Protein AF-A0AAP0FZ76-F1 (afdb_monomer)

Radius of gyration: 21.42 Å; Cα contacts (8 Å, |Δi|>4): 105; chains: 1; bounding box: 55×33×67 Å

Nearest PDB structures (foldseek):
  8at4-assembly1_G  TM=6.343E-01  e=1.074E-03  Xenopus laevis
  8fck-assembly1_G  TM=5.591E-01  e=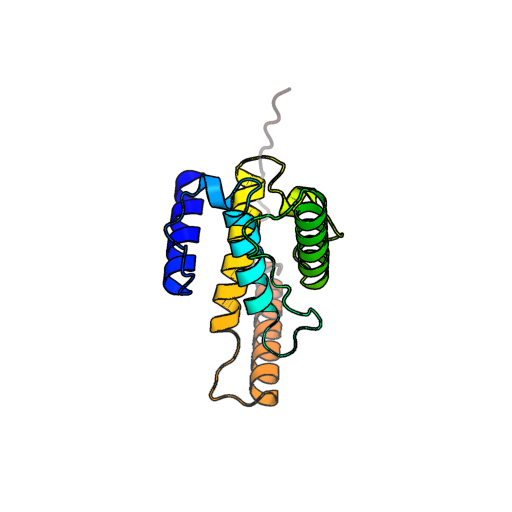8.830E-04  Xenopus laevis
  2l3g-assembly1_A  TM=5.228E-01  e=8.412E+00  Homo sapiens
  3gi8-assembly1_C  TM=2.212E-01  e=6.915E+00  Methanocaldococcus jannaschii

pLDDT: mean 87.11, std 13.07, range [47.62, 98.38]

Secondary structure (DSSP, 8-state):
-HHHHHHHHHHHHHHTT-TTTTS-HHHHHSSSHHHHHHHHHHHHHHHGGG-SSPPP----TT--HHHHHHHHHHHHHHHHHTTSSSS--HHHHHT-S-HHHHHHHHHHHHHHHHHHTTSS-TTS-HHHHHHHHHHHHHHHHHHHHHHTSGGG-SS-TT---------

Solvent-accessible surface area (backbone atoms only — not comparable to full-atom values): 9972 Å² total; per-residue (Å²): 112,74,69,60,57,53,54,50,45,33,52,49,32,48,75,71,62,43,95,64,33,84,57,58,69,66,47,55,40,32,67,49,71,56,21,53,53,48,52,51,55,49,51,51,63,66,48,45,98,78,41,95,67,79,90,72,87,79,83,57,100,72,69,48,72,64,55,51,51,52,52,39,49,53,52,12,48,50,35,28,74,73,63,77,31,99,51,74,41,50,52,66,67,38,30,52,80,56,73,63,62,30,49,48,53,53,42,53,54,52,49,53,45,56,47,62,76,63,66,66,58,91,86,51,51,73,69,53,48,52,53,49,52,52,52,50,52,52,51,50,52,51,49,50,51,50,58,73,30,86,90,44,56,93,60,63,96,80,67,76,79,78,79,81,74,84,130

Mean predicted aligned error: 9.71 Å

Sequence (167 aa):
MASRQMEEIQKKLSILSYHRANAPSQSLLYAGVERYALLEWLFFRLLGDRSPFTQQNWQGDNMDRDDETARIQYLAEIANFLGITPMIDTDVIQGRGSYEERAELLHLVVDLVEASCYADNPEWSVDEQLSKDVQLLDSIAEKQAQIFSEEFKLFPADVQIQ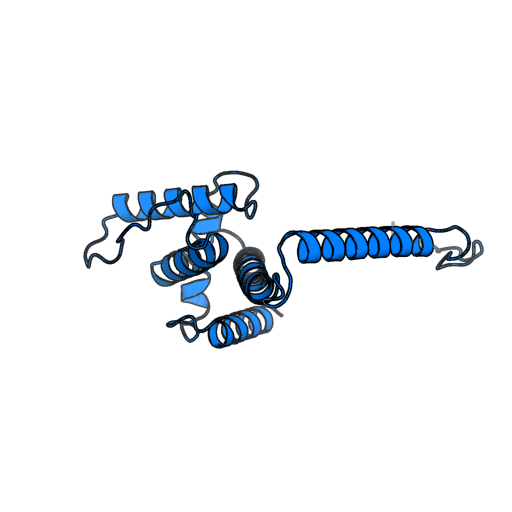SVYPL

Organism: NCBI:txid2320716

Structure (mmCIF, N/CA/C/O backbone):
data_AF-A0AAP0FZ76-F1
#
_entry.id   AF-A0AAP0FZ76-F1
#
loop_
_atom_site.group_PDB
_atom_site.id
_atom_site.type_symbol
_atom_site.label_atom_id
_atom_site.label_alt_id
_atom_site.label_comp_id
_atom_site.label_asym_id
_atom_site.label_entity_id
_atom_site.label_seq_id
_atom_site.pdbx_PDB_ins_code
_atom_site.Cartn_x
_atom_site.Cartn_y
_atom_site.Cartn_z
_atom_site.occupancy
_atom_site.B_iso_or_equiv
_atom_site.auth_seq_id
_atom_site.auth_comp_id
_atom_site.auth_asym_id
_atom_site.auth_atom_id
_atom_site.pdbx_PDB_model_num
ATOM 1 N N . MET A 1 1 ? 13.691 -10.652 14.257 1.00 57.16 1 MET A N 1
ATOM 2 C CA . MET A 1 1 ? 12.525 -9.743 14.206 1.00 57.16 1 MET A CA 1
ATOM 3 C C . MET A 1 1 ? 12.106 -9.529 12.756 1.00 57.16 1 MET A C 1
ATOM 5 O O . MET A 1 1 ? 11.007 -9.944 12.435 1.00 57.16 1 MET A O 1
ATOM 9 N N . ALA A 1 2 ? 13.023 -9.106 11.878 1.00 60.00 2 ALA A N 1
ATOM 10 C CA . ALA A 1 2 ? 12.886 -9.060 10.411 1.00 60.00 2 ALA A CA 1
ATOM 11 C C . ALA A 1 2 ? 12.115 -10.231 9.742 1.00 60.00 2 ALA A C 1
ATOM 13 O O . ALA A 1 2 ? 11.127 -10.000 9.056 1.00 60.00 2 ALA A O 1
ATOM 14 N N . SER A 1 3 ? 12.500 -11.495 9.994 1.00 70.56 3 SER A N 1
ATOM 15 C CA . SER A 1 3 ? 11.825 -12.674 9.395 1.00 70.56 3 SER A CA 1
ATOM 16 C C . SER A 1 3 ? 10.330 -12.764 9.723 1.00 70.56 3 SER A C 1
ATOM 18 O O . SER A 1 3 ? 9.533 -13.101 8.855 1.00 70.56 3 SER A O 1
ATOM 20 N N . ARG A 1 4 ? 9.931 -12.409 10.955 1.00 84.50 4 ARG A N 1
ATOM 21 C CA . ARG A 1 4 ? 8.527 -12.509 11.390 1.00 84.50 4 ARG A CA 1
ATOM 22 C C . ARG A 1 4 ? 7.628 -11.508 10.667 1.00 84.50 4 ARG A C 1
ATOM 24 O O . ARG A 1 4 ? 6.494 -11.841 10.353 1.00 84.50 4 ARG A O 1
ATOM 31 N N . GLN A 1 5 ? 8.139 -10.310 10.387 1.00 88.81 5 GLN A N 1
ATOM 32 C CA . GLN A 1 5 ? 7.383 -9.272 9.684 1.00 88.81 5 GLN A CA 1
ATOM 33 C C . GLN A 1 5 ? 7.037 -9.716 8.258 1.00 88.81 5 GLN A C 1
ATOM 35 O O . GLN A 1 5 ? 5.903 -9.564 7.817 1.00 88.81 5 GLN A O 1
ATOM 40 N N . MET A 1 6 ? 7.983 -10.342 7.551 1.00 94.00 6 MET A N 1
ATOM 41 C CA . MET A 1 6 ? 7.701 -10.879 6.218 1.00 94.00 6 MET A CA 1
ATOM 42 C C . MET A 1 6 ? 6.777 -12.097 6.238 1.00 94.00 6 MET A C 1
ATOM 44 O O . MET A 1 6 ? 5.955 -12.229 5.333 1.00 94.00 6 MET A O 1
ATOM 48 N N . GLU A 1 7 ? 6.874 -12.961 7.252 1.00 93.12 7 GLU A N 1
ATOM 49 C CA . GLU A 1 7 ? 5.926 -14.069 7.445 1.00 93.12 7 GLU A CA 1
ATOM 50 C C . GLU A 1 7 ? 4.489 -13.547 7.617 1.00 93.12 7 GLU A C 1
ATOM 52 O O . GLU A 1 7 ? 3.552 -14.087 7.024 1.00 93.12 7 GLU A O 1
ATOM 57 N N . GLU A 1 8 ? 4.310 -12.466 8.379 1.00 94.88 8 GLU A N 1
ATOM 58 C CA . GLU A 1 8 ? 3.017 -11.802 8.549 1.00 94.88 8 GLU A CA 1
ATOM 59 C C . GLU A 1 8 ? 2.510 -11.183 7.242 1.00 94.88 8 GLU A C 1
ATOM 61 O O . GLU A 1 8 ? 1.378 -11.462 6.840 1.00 94.88 8 GLU A O 1
ATOM 66 N N . ILE A 1 9 ? 3.359 -10.435 6.530 1.00 96.06 9 ILE A N 1
ATOM 67 C CA . ILE A 1 9 ? 3.030 -9.866 5.214 1.00 96.06 9 ILE A CA 1
ATOM 68 C C . ILE A 1 9 ? 2.570 -10.969 4.254 1.00 96.06 9 ILE A C 1
ATOM 70 O O . ILE A 1 9 ? 1.512 -10.855 3.642 1.00 96.06 9 ILE A O 1
ATOM 74 N N . GLN A 1 10 ? 3.312 -12.073 4.137 1.00 95.62 10 GLN A N 1
ATOM 75 C CA . GLN A 1 10 ? 2.953 -13.176 3.238 1.00 95.62 10 GLN A CA 1
ATOM 76 C C . GLN A 1 10 ? 1.646 -13.867 3.643 1.00 95.62 10 GLN A C 1
ATOM 78 O O . GLN A 1 10 ? 0.836 -14.232 2.781 1.00 95.62 10 GLN A O 1
ATOM 83 N N . LYS A 1 11 ? 1.398 -14.017 4.949 1.00 95.94 11 LYS A N 1
ATOM 84 C CA . LYS A 1 11 ? 0.123 -14.529 5.458 1.00 95.94 11 LYS A CA 1
ATOM 85 C C . LYS A 1 11 ? -1.034 -13.608 5.061 1.00 95.94 11 LYS A C 1
ATOM 87 O O . LYS A 1 11 ? -2.035 -14.102 4.544 1.00 95.94 11 LYS A O 1
ATOM 92 N N . LYS A 1 12 ? -0.889 -12.292 5.242 1.00 96.56 12 LYS A N 1
ATOM 93 C CA . LYS A 1 12 ? -1.902 -11.302 4.842 1.00 96.56 12 LYS A CA 1
ATOM 94 C C . LYS A 1 12 ? -2.126 -11.302 3.334 1.00 96.56 12 LYS A C 1
ATOM 96 O O . LYS A 1 12 ? -3.265 -11.409 2.897 1.00 96.56 12 LYS A O 1
ATOM 101 N N . LEU A 1 13 ? -1.062 -11.314 2.531 1.00 97.31 13 LEU A N 1
ATOM 102 C CA . LEU A 1 13 ? -1.155 -11.437 1.071 1.00 97.31 13 LEU A CA 1
ATOM 103 C C . LEU A 1 13 ? -1.925 -12.693 0.638 1.00 97.31 13 LEU A C 1
ATOM 105 O O . LEU A 1 13 ? -2.692 -12.639 -0.322 1.00 97.31 13 LEU A O 1
ATOM 109 N N . SER A 1 14 ? -1.763 -13.804 1.362 1.00 96.12 14 SER A N 1
ATOM 110 C CA . SER A 1 14 ? -2.505 -15.044 1.101 1.00 96.12 14 SER A CA 1
ATOM 111 C C . SER A 1 14 ? -4.000 -14.894 1.400 1.00 96.12 14 SER A C 1
ATOM 113 O O . SER A 1 14 ? -4.824 -15.286 0.579 1.00 96.12 14 SER A O 1
ATOM 115 N N . ILE A 1 15 ? -4.361 -14.284 2.535 1.00 95.38 15 ILE A N 1
ATOM 116 C CA . ILE A 1 15 ? -5.761 -13.987 2.905 1.00 95.38 15 ILE A CA 1
ATOM 117 C C . ILE A 1 15 ? -6.399 -13.056 1.869 1.00 95.38 15 ILE A C 1
ATOM 119 O O . ILE A 1 15 ? -7.502 -13.295 1.382 1.00 95.38 15 ILE A O 1
ATOM 123 N N . LEU A 1 16 ? -5.648 -12.038 1.463 1.00 95.62 16 LEU A N 1
ATOM 124 C CA . LEU A 1 16 ? -6.018 -11.073 0.441 1.00 95.62 16 LEU A CA 1
ATOM 125 C C . LEU A 1 16 ? -6.079 -11.678 -0.973 1.00 95.62 16 LEU A C 1
ATOM 127 O O . LEU A 1 16 ? -6.467 -10.977 -1.909 1.00 95.62 16 LEU A O 1
ATOM 131 N N . SER A 1 17 ? -5.754 -12.963 -1.144 1.00 96.00 17 SER A N 1
ATOM 132 C CA . SER A 1 17 ? -5.783 -13.678 -2.424 1.00 96.00 17 SER A CA 1
ATOM 133 C C . SER A 1 17 ? -4.838 -13.094 -3.483 1.00 96.00 17 SER A C 1
ATOM 135 O O . SER A 1 17 ? -5.134 -13.126 -4.678 1.00 96.00 17 SER A O 1
ATOM 137 N N . TYR A 1 18 ? -3.679 -12.571 -3.067 1.00 96.50 18 TYR A N 1
ATOM 138 C CA . TYR A 1 18 ? -2.615 -12.220 -4.006 1.00 96.50 18 TYR A CA 1
ATOM 139 C C . TYR A 1 18 ? -2.034 -13.496 -4.630 1.00 96.50 18 TYR A C 1
ATOM 141 O O . TYR A 1 18 ? -1.513 -14.368 -3.932 1.00 96.50 18 TYR A O 1
ATOM 149 N N . HIS A 1 19 ? -2.077 -13.609 -5.958 1.00 92.56 19 HIS A N 1
ATOM 150 C CA . HIS A 1 19 ? -1.729 -14.844 -6.677 1.00 92.56 19 HIS A CA 1
ATOM 151 C C . HIS A 1 19 ? -0.270 -15.306 -6.490 1.00 92.56 19 HIS A C 1
ATOM 153 O O . HIS A 1 19 ? 0.051 -16.461 -6.754 1.00 92.56 19 HIS A O 1
ATOM 159 N N . ARG A 1 20 ? 0.629 -14.406 -6.069 1.00 92.50 20 ARG A N 1
ATOM 160 C CA . ARG A 1 20 ? 2.063 -14.658 -5.836 1.00 92.50 20 ARG A CA 1
ATOM 161 C C . ARG A 1 20 ? 2.438 -14.450 -4.363 1.00 92.50 20 ARG A C 1
ATOM 163 O O . ARG A 1 20 ? 3.573 -14.114 -4.046 1.00 92.50 20 ARG A O 1
ATOM 170 N N . ALA A 1 21 ? 1.497 -14.661 -3.438 1.00 92.44 21 ALA A N 1
ATOM 171 C CA . ALA A 1 21 ? 1.741 -14.517 -1.997 1.00 92.44 21 ALA A CA 1
ATOM 172 C C . ALA A 1 21 ? 2.862 -15.431 -1.457 1.00 92.44 21 ALA A C 1
ATOM 174 O O . ALA A 1 21 ? 3.484 -15.115 -0.446 1.00 92.44 21 ALA A O 1
ATOM 175 N N . ASN A 1 22 ? 3.151 -16.539 -2.145 1.00 90.94 22 ASN A N 1
ATOM 176 C CA . ASN A 1 22 ? 4.227 -17.477 -1.820 1.00 90.94 22 ASN A CA 1
ATOM 177 C C . ASN A 1 22 ? 5.578 -17.142 -2.484 1.00 90.94 22 ASN A C 1
ATOM 179 O O . ASN A 1 22 ? 6.516 -17.935 -2.367 1.00 90.94 22 ASN A O 1
ATOM 183 N N . ALA A 1 23 ? 5.696 -16.011 -3.190 1.00 93.25 23 ALA A N 1
ATOM 184 C CA . ALA A 1 23 ? 6.962 -15.576 -3.767 1.00 93.25 23 ALA A CA 1
ATOM 185 C C . ALA A 1 23 ? 8.029 -15.382 -2.669 1.00 93.25 23 ALA A C 1
ATOM 187 O O . ALA A 1 23 ? 7.689 -14.987 -1.548 1.00 93.25 23 ALA A O 1
ATOM 188 N N . PRO A 1 24 ? 9.322 -15.629 -2.957 1.00 94.88 24 PRO A N 1
ATOM 189 C CA . PRO A 1 24 ? 10.389 -15.434 -1.980 1.00 94.88 24 PRO A CA 1
ATOM 190 C C . PRO A 1 24 ? 10.402 -13.999 -1.444 1.00 94.88 24 PRO A C 1
ATOM 192 O O . PRO A 1 24 ? 10.324 -13.047 -2.219 1.00 94.88 24 PRO A O 1
ATOM 195 N N . SER A 1 25 ? 10.581 -13.817 -0.131 1.00 93.94 25 SER A N 1
ATOM 196 C CA . SER A 1 25 ? 10.554 -12.484 0.495 1.00 93.94 25 SER A CA 1
ATOM 197 C C . SER A 1 25 ? 11.562 -11.516 -0.134 1.00 93.94 25 SER A C 1
ATOM 199 O O . SER A 1 25 ? 11.275 -10.332 -0.276 1.00 93.94 25 SER A O 1
ATOM 201 N N . GLN A 1 26 ? 12.725 -12.014 -0.571 1.00 94.00 26 GLN A N 1
ATOM 202 C CA . GLN A 1 26 ? 13.716 -11.199 -1.281 1.00 94.00 26 GLN A CA 1
ATOM 203 C C . GLN A 1 26 ? 13.177 -10.636 -2.604 1.00 94.00 26 GLN A C 1
ATOM 205 O O . GLN A 1 26 ? 13.436 -9.481 -2.919 1.00 94.00 26 GLN A O 1
ATOM 210 N N . SER A 1 27 ? 12.380 -11.397 -3.351 1.00 95.56 27 SER A N 1
ATOM 211 C CA . SER A 1 27 ? 11.797 -10.933 -4.613 1.00 95.56 27 SER A CA 1
ATOM 212 C C . SER A 1 27 ? 10.749 -9.832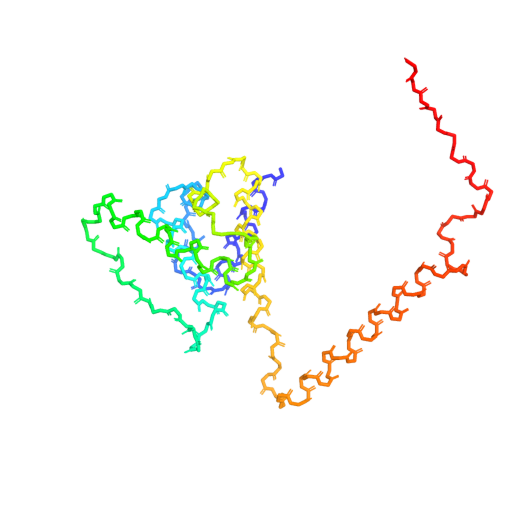 -4.411 1.00 95.56 27 SER A C 1
ATOM 214 O O . SER A 1 27 ? 10.557 -9.010 -5.298 1.00 95.56 27 SER A O 1
ATOM 216 N N . LEU A 1 28 ? 10.096 -9.793 -3.245 1.00 96.12 28 LEU A N 1
ATOM 217 C CA . LEU A 1 28 ? 9.130 -8.747 -2.888 1.00 96.12 28 LEU A CA 1
ATOM 218 C C . LEU A 1 28 ? 9.818 -7.481 -2.342 1.00 96.12 28 LEU A C 1
ATOM 220 O O . LEU A 1 28 ? 9.344 -6.361 -2.539 1.00 96.12 28 LEU A O 1
ATOM 224 N N . LEU A 1 29 ? 10.943 -7.647 -1.641 1.00 96.19 29 LEU A N 1
ATOM 225 C CA . LEU A 1 29 ? 11.636 -6.557 -0.945 1.00 96.19 29 LEU A CA 1
ATOM 226 C C . LEU A 1 29 ? 12.621 -5.772 -1.816 1.00 96.19 29 LEU A C 1
ATOM 228 O O . LEU A 1 29 ? 12.892 -4.611 -1.518 1.00 96.19 29 LEU A O 1
ATOM 232 N N . TYR A 1 30 ? 13.192 -6.391 -2.844 1.00 96.69 30 TYR A N 1
ATOM 233 C CA . TYR A 1 30 ? 14.228 -5.786 -3.684 1.00 96.69 30 TYR A CA 1
ATOM 234 C C . TYR A 1 30 ? 13.680 -5.454 -5.077 1.00 96.69 30 TYR A C 1
ATOM 236 O O . TYR A 1 30 ? 12.668 -6.010 -5.500 1.00 96.69 30 TYR A O 1
ATOM 244 N N . ALA A 1 31 ? 14.356 -4.541 -5.778 1.00 95.50 31 ALA A N 1
ATOM 245 C CA . ALA A 1 31 ? 14.036 -4.158 -7.150 1.00 95.50 31 ALA A CA 1
ATOM 246 C C . ALA A 1 31 ? 13.847 -5.384 -8.054 1.00 95.50 31 ALA A C 1
ATOM 248 O O . ALA A 1 31 ? 14.678 -6.297 -8.061 1.00 95.50 31 ALA A O 1
ATOM 249 N N . GLY A 1 32 ? 12.760 -5.387 -8.822 1.00 93.06 32 GLY A N 1
ATOM 250 C CA . GLY A 1 32 ? 12.465 -6.439 -9.779 1.00 93.06 32 GLY A CA 1
ATOM 251 C C . GLY A 1 32 ? 10.973 -6.635 -10.020 1.00 93.06 32 GLY A C 1
ATOM 252 O O . GLY A 1 32 ? 10.113 -6.096 -9.321 1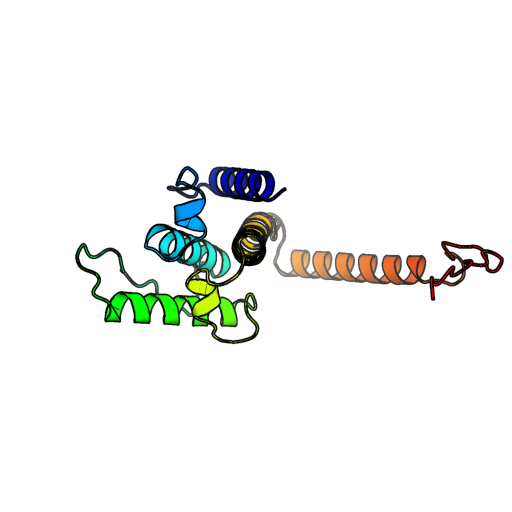.00 93.06 32 GLY A O 1
ATOM 253 N N . VAL A 1 33 ? 10.681 -7.466 -11.020 1.00 91.19 33 VAL A N 1
ATOM 254 C CA . VAL A 1 33 ? 9.329 -7.705 -11.550 1.00 91.19 33 VAL A CA 1
ATOM 255 C C . VAL A 1 33 ? 8.323 -8.090 -10.461 1.00 91.19 33 VAL A C 1
ATOM 257 O O . VAL A 1 33 ? 7.200 -7.595 -10.479 1.00 91.19 33 VAL A O 1
ATOM 260 N N . GLU A 1 34 ? 8.718 -8.934 -9.504 1.00 94.06 34 GLU A N 1
ATOM 261 C CA . GLU A 1 34 ? 7.846 -9.394 -8.412 1.00 94.06 34 GLU A CA 1
ATOM 262 C C . GLU A 1 34 ? 7.426 -8.262 -7.471 1.00 94.06 34 GLU A C 1
ATOM 264 O O . GLU A 1 34 ? 6.247 -8.138 -7.139 1.00 94.06 34 GLU A O 1
ATOM 269 N N . ARG A 1 35 ? 8.368 -7.396 -7.079 1.00 96.19 35 ARG A N 1
ATOM 270 C CA . ARG A 1 35 ? 8.083 -6.225 -6.247 1.00 96.19 35 ARG A CA 1
ATOM 271 C C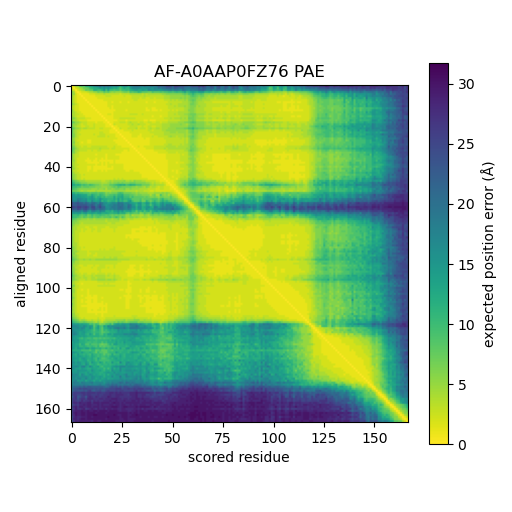 . ARG A 1 35 ? 7.148 -5.258 -6.958 1.00 96.19 35 ARG A C 1
ATOM 273 O O . ARG A 1 35 ? 6.159 -4.829 -6.372 1.00 96.19 35 ARG A O 1
ATOM 280 N N . TYR A 1 36 ? 7.439 -4.929 -8.214 1.00 95.56 36 TYR A N 1
ATOM 281 C CA . TYR A 1 36 ? 6.626 -3.974 -8.967 1.00 95.56 36 TYR A CA 1
ATOM 282 C C . TYR A 1 36 ? 5.227 -4.518 -9.253 1.00 95.56 36 TYR A C 1
ATOM 284 O O . TYR A 1 36 ? 4.262 -3.772 -9.142 1.00 95.56 36 TYR A O 1
ATOM 292 N N . ALA A 1 37 ? 5.096 -5.818 -9.538 1.00 94.56 37 ALA A N 1
ATOM 293 C CA . ALA A 1 37 ? 3.795 -6.467 -9.690 1.00 94.56 37 ALA A CA 1
ATOM 294 C C . ALA A 1 37 ? 2.993 -6.465 -8.381 1.00 94.56 37 ALA A C 1
ATOM 296 O O . ALA A 1 37 ? 1.789 -6.217 -8.406 1.00 94.56 37 ALA A O 1
ATOM 297 N N . LEU A 1 38 ? 3.654 -6.694 -7.241 1.00 97.06 38 LEU A N 1
ATOM 298 C CA . LEU A 1 38 ? 3.007 -6.616 -5.935 1.00 97.06 38 LEU A CA 1
ATOM 299 C C . LEU A 1 38 ? 2.517 -5.193 -5.636 1.00 97.06 38 LEU A C 1
ATOM 301 O O . LEU A 1 38 ? 1.359 -5.022 -5.268 1.00 97.06 38 LEU A O 1
ATOM 305 N N . LEU A 1 39 ? 3.381 -4.184 -5.790 1.00 97.44 39 LEU A N 1
ATOM 306 C CA . LEU A 1 39 ? 3.024 -2.786 -5.525 1.00 97.44 39 LEU A CA 1
ATOM 307 C C . LEU A 1 39 ? 1.889 -2.320 -6.436 1.00 97.44 39 L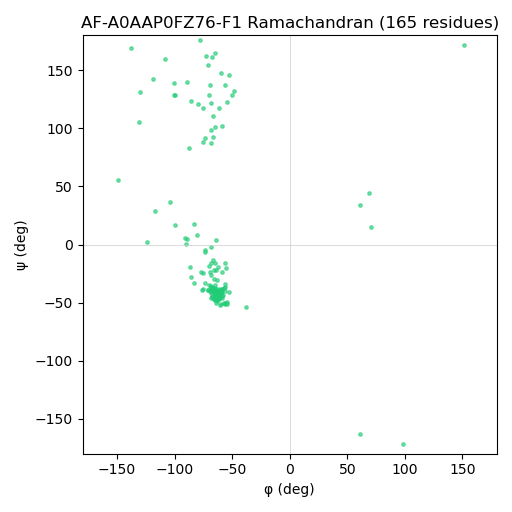EU A C 1
ATOM 309 O O . LEU A 1 39 ? 0.928 -1.736 -5.954 1.00 97.44 39 LEU A O 1
ATOM 313 N N . GLU A 1 40 ? 1.958 -2.647 -7.725 1.00 95.56 40 GLU A N 1
ATOM 314 C CA . GLU A 1 40 ? 0.889 -2.373 -8.681 1.00 95.56 40 GLU A CA 1
ATOM 315 C C . GLU A 1 40 ? -0.437 -2.989 -8.227 1.00 95.56 40 GLU A C 1
ATOM 317 O O . GLU A 1 40 ? -1.440 -2.288 -8.106 1.00 95.56 40 GLU A O 1
ATOM 322 N N . TRP A 1 41 ? -0.438 -4.281 -7.895 1.00 95.69 41 TRP A N 1
ATOM 323 C CA . TRP A 1 41 ? -1.641 -4.968 -7.437 1.00 95.69 41 TRP A CA 1
ATOM 324 C C . TRP A 1 41 ? -2.217 -4.358 -6.150 1.00 95.69 41 TRP A C 1
ATOM 326 O O . TRP A 1 41 ? -3.425 -4.133 -6.064 1.00 95.69 41 TRP A O 1
ATOM 336 N N . LEU A 1 42 ? -1.366 -4.053 -5.166 1.00 97.19 42 LEU A N 1
ATOM 337 C CA . LEU A 1 42 ? -1.787 -3.431 -3.910 1.00 97.19 42 LEU A CA 1
ATOM 338 C C . LEU A 1 42 ? -2.369 -2.033 -4.142 1.00 97.19 42 LEU A C 1
ATOM 340 O O . LEU A 1 42 ? -3.446 -1.720 -3.638 1.00 97.19 42 LEU A O 1
ATOM 344 N N . PHE A 1 43 ? -1.687 -1.203 -4.930 1.00 96.69 43 PHE A N 1
ATOM 345 C CA . PHE A 1 43 ? -2.119 0.163 -5.201 1.00 96.69 43 PHE A CA 1
ATOM 346 C C . PHE A 1 43 ? -3.438 0.201 -5.967 1.00 96.69 43 PHE A C 1
ATOM 348 O O . PHE A 1 43 ? -4.335 0.949 -5.588 1.00 96.69 43 PHE A O 1
ATOM 355 N N . PHE A 1 44 ? -3.612 -0.640 -6.990 1.00 93.81 44 PHE A N 1
ATOM 356 C CA . PHE A 1 44 ? -4.886 -0.711 -7.707 1.00 93.81 44 PHE A CA 1
ATOM 357 C C . PHE A 1 44 ? -6.025 -1.229 -6.831 1.00 93.81 44 PHE A C 1
ATOM 359 O O . PHE A 1 44 ? -7.164 -0.803 -7.012 1.00 93.81 44 PHE A O 1
ATOM 366 N N . ARG A 1 45 ? -5.737 -2.083 -5.842 1.00 93.31 45 ARG A N 1
ATOM 367 C CA . ARG A 1 45 ? -6.753 -2.483 -4.866 1.00 93.31 45 ARG A CA 1
ATOM 368 C C . ARG A 1 45 ? -7.161 -1.337 -3.937 1.00 93.31 45 ARG A C 1
ATOM 370 O O . ARG A 1 45 ? -8.337 -1.248 -3.604 1.00 93.31 45 ARG A O 1
ATOM 377 N N . LEU A 1 46 ? -6.231 -0.459 -3.553 1.00 93.44 46 LEU A N 1
ATOM 378 C CA . LEU A 1 46 ? -6.547 0.751 -2.779 1.00 93.44 46 LEU A CA 1
ATOM 379 C C . LEU A 1 46 ? -7.324 1.784 -3.599 1.00 93.44 46 LEU A C 1
ATOM 381 O O . LEU A 1 46 ? -8.238 2.417 -3.083 1.00 93.44 46 LEU A O 1
ATOM 385 N N . LEU A 1 47 ? -6.965 1.958 -4.872 1.00 92.38 47 LEU A N 1
ATOM 386 C CA . LEU A 1 47 ? -7.602 2.936 -5.756 1.00 92.38 47 LEU A CA 1
ATOM 387 C C . LEU A 1 47 ? -9.010 2.508 -6.203 1.00 92.38 47 LEU A C 1
ATOM 389 O O . LEU A 1 47 ? -9.878 3.361 -6.403 1.00 92.38 47 LEU A O 1
ATOM 393 N N . GLY A 1 48 ? -9.236 1.202 -6.370 1.00 88.62 48 GLY A N 1
ATOM 394 C CA . GLY A 1 48 ? -10.509 0.638 -6.813 1.00 88.62 48 GLY A CA 1
ATOM 395 C C . GLY A 1 48 ? -10.942 1.102 -8.212 1.00 88.62 48 GLY A C 1
ATOM 396 O O . GLY A 1 48 ? -10.164 1.653 -8.993 1.00 88.62 48 GLY A O 1
ATOM 397 N N . ASP A 1 49 ? -12.224 0.906 -8.527 1.00 85.06 49 ASP A N 1
ATOM 398 C CA . ASP A 1 49 ? -12.779 1.135 -9.874 1.00 85.06 49 ASP A CA 1
ATOM 399 C C . ASP A 1 49 ? -12.810 2.611 -10.305 1.00 85.06 49 ASP A C 1
ATOM 401 O O . ASP A 1 49 ? -12.972 2.918 -11.485 1.00 85.06 49 ASP A O 1
ATOM 405 N N . ARG A 1 50 ? -12.660 3.544 -9.358 1.00 82.38 50 ARG A N 1
ATOM 406 C CA . ARG A 1 50 ? -12.638 4.996 -9.617 1.00 82.38 50 ARG A CA 1
ATOM 407 C C . ARG A 1 50 ? -11.226 5.576 -9.660 1.00 82.38 50 ARG A C 1
ATOM 409 O O . ARG A 1 50 ? -11.060 6.790 -9.553 1.00 82.38 50 ARG A O 1
ATOM 416 N N . SER A 1 51 ? -10.223 4.716 -9.818 1.00 88.81 51 SER A N 1
ATOM 417 C CA . SER A 1 51 ? -8.829 5.109 -9.981 1.00 88.81 51 SER A CA 1
ATOM 418 C C . SER A 1 51 ? -8.662 6.191 -11.067 1.00 88.81 51 SER A C 1
ATOM 420 O O . SER A 1 51 ? -9.091 5.976 -12.203 1.00 88.81 51 SER A O 1
ATOM 422 N N . PRO A 1 52 ? -7.983 7.323 -10.786 1.00 90.00 52 PRO A N 1
ATOM 423 C CA . PRO A 1 52 ? -7.574 8.273 -11.826 1.00 90.00 52 PRO A CA 1
ATOM 424 C C . PRO A 1 52 ? -6.398 7.745 -12.671 1.00 90.00 52 PRO A C 1
ATOM 426 O O . PRO A 1 52 ? -6.007 8.362 -13.660 1.00 90.00 52 PRO A O 1
ATOM 429 N N . PHE A 1 53 ? -5.831 6.601 -12.286 1.00 91.88 53 PHE A N 1
ATOM 430 C CA . PHE A 1 53 ? -4.690 5.949 -12.910 1.00 91.88 53 PHE A CA 1
ATOM 431 C C . PHE A 1 53 ? -5.158 4.806 -13.819 1.00 91.88 53 PHE A C 1
ATOM 433 O O . PHE A 1 53 ? -5.916 3.933 -13.396 1.00 91.88 53 PHE A O 1
ATOM 440 N N . THR A 1 54 ? -4.696 4.800 -15.074 1.00 85.56 54 THR A N 1
ATOM 441 C CA . THR A 1 54 ? -4.998 3.735 -16.048 1.00 85.56 54 THR A CA 1
ATOM 442 C C . THR A 1 54 ? -4.025 2.567 -15.915 1.00 85.56 54 THR A C 1
ATOM 444 O O . THR A 1 54 ? -2.827 2.765 -16.093 1.00 85.56 54 THR A O 1
ATOM 447 N N . GLN A 1 55 ? -4.528 1.348 -15.686 1.00 79.50 55 GLN A N 1
ATOM 448 C CA . GLN A 1 55 ? -3.695 0.139 -15.675 1.00 79.50 55 GLN A CA 1
ATOM 449 C C . GLN A 1 55 ? -2.899 0.012 -16.978 1.00 79.50 55 GLN A C 1
ATOM 451 O O . GLN A 1 55 ? -3.472 -0.017 -18.069 1.00 79.50 55 GLN A O 1
ATOM 456 N N . GLN A 1 56 ? -1.577 -0.064 -16.855 1.00 78.50 56 GLN A N 1
ATOM 457 C CA . GLN A 1 56 ? -0.677 -0.245 -17.985 1.00 78.50 56 GLN A CA 1
ATOM 458 C C . GLN A 1 56 ? -0.251 -1.711 -18.072 1.00 78.50 56 GLN A C 1
ATOM 460 O O . GLN A 1 56 ? 0.010 -2.361 -17.063 1.00 78.50 56 GLN A O 1
ATOM 465 N N . ASN A 1 57 ? -0.197 -2.261 -19.285 1.00 72.69 57 ASN A N 1
ATOM 466 C CA . ASN A 1 57 ? 0.175 -3.659 -19.476 1.00 72.69 57 ASN A CA 1
ATOM 467 C C . ASN A 1 57 ? 1.698 -3.810 -19.592 1.00 72.69 57 ASN A C 1
ATOM 469 O O . ASN A 1 57 ? 2.238 -3.902 -20.690 1.00 72.69 57 ASN A O 1
ATOM 473 N N . TRP A 1 58 ? 2.381 -3.867 -18.449 1.00 72.31 58 TRP A N 1
ATOM 474 C CA . TRP A 1 58 ? 3.837 -4.042 -18.372 1.00 72.31 58 TRP A CA 1
ATOM 475 C C . TRP A 1 58 ? 4.308 -5.500 -18.538 1.00 72.31 58 TRP A C 1
ATOM 477 O O . TRP A 1 58 ? 5.476 -5.801 -18.316 1.00 72.31 58 TRP A O 1
ATOM 487 N N . GLN A 1 59 ? 3.415 -6.435 -18.889 1.00 59.25 59 GLN A N 1
ATOM 488 C CA . GLN A 1 59 ? 3.694 -7.882 -18.917 1.00 59.25 59 GLN A CA 1
ATOM 489 C C . GLN A 1 59 ? 4.379 -8.379 -20.208 1.00 59.25 59 GLN A C 1
ATOM 491 O O . GLN A 1 59 ? 4.347 -9.573 -20.501 1.00 59.25 59 GLN A O 1
ATOM 496 N N . GLY A 1 60 ? 4.978 -7.491 -21.006 1.00 57.28 60 GLY A N 1
ATOM 497 C CA . GLY A 1 60 ? 5.717 -7.885 -22.205 1.00 57.28 60 GLY A CA 1
ATOM 498 C C . GLY A 1 60 ? 7.012 -8.626 -21.859 1.00 57.28 60 GLY A C 1
ATOM 499 O O . GLY A 1 60 ? 7.756 -8.193 -20.985 1.00 57.28 60 GLY A O 1
ATOM 500 N N . ASP A 1 61 ? 7.315 -9.704 -22.589 1.00 55.16 61 ASP A N 1
ATOM 501 C CA . ASP A 1 61 ? 8.503 -10.574 -22.416 1.00 55.16 61 ASP A CA 1
ATOM 502 C C . ASP A 1 61 ? 9.849 -9.853 -22.684 1.00 55.16 61 ASP A C 1
ATOM 504 O O . ASP A 1 61 ? 10.916 -10.458 -22.677 1.00 55.16 61 ASP A O 1
ATOM 508 N N . ASN A 1 62 ? 9.803 -8.545 -22.951 1.00 60.53 62 ASN A N 1
ATOM 509 C CA . ASN A 1 62 ? 10.941 -7.724 -23.332 1.00 60.53 62 ASN A CA 1
ATOM 510 C C . ASN A 1 62 ? 10.756 -6.277 -22.829 1.00 60.53 62 ASN A C 1
ATOM 512 O O . ASN A 1 62 ? 10.756 -5.351 -23.634 1.00 60.53 62 ASN A O 1
ATOM 516 N N . MET A 1 63 ? 10.541 -6.086 -21.517 1.00 69.69 63 MET A N 1
ATOM 517 C CA . MET A 1 63 ? 10.677 -4.751 -20.910 1.00 69.69 63 MET A CA 1
ATOM 518 C C . MET A 1 63 ? 12.119 -4.296 -21.100 1.00 69.69 63 MET A C 1
ATOM 520 O O . MET A 1 63 ? 13.048 -4.931 -20.588 1.00 69.69 63 MET A O 1
ATOM 524 N N . ASP A 1 64 ? 12.308 -3.206 -21.832 1.00 79.81 64 ASP A N 1
ATOM 525 C CA . ASP A 1 64 ? 13.596 -2.539 -21.824 1.00 79.81 64 ASP A CA 1
ATOM 526 C C . ASP A 1 64 ? 13.761 -1.701 -20.542 1.00 79.81 64 ASP A C 1
ATOM 528 O O . ASP A 1 64 ? 12.893 -1.632 -19.664 1.00 79.81 64 ASP A O 1
ATOM 532 N N . ARG A 1 65 ? 14.941 -1.101 -20.384 1.00 83.69 65 ARG A N 1
ATOM 533 C CA . ARG A 1 65 ? 15.252 -0.282 -19.208 1.00 83.69 65 ARG A CA 1
ATOM 534 C C . ARG A 1 65 ? 14.340 0.946 -19.107 1.00 83.69 65 ARG A C 1
ATOM 536 O O . ARG A 1 65 ? 14.087 1.419 -17.995 1.00 83.69 65 ARG A O 1
ATOM 543 N N . ASP A 1 66 ? 13.887 1.476 -20.236 1.00 86.88 66 ASP A N 1
ATOM 544 C CA . ASP A 1 66 ? 13.078 2.688 -20.275 1.00 86.88 66 ASP A CA 1
ATOM 545 C C . ASP A 1 66 ? 11.643 2.364 -19.841 1.00 86.88 66 ASP A C 1
ATOM 547 O O . ASP A 1 66 ? 11.090 3.093 -19.015 1.00 86.88 66 ASP A O 1
ATOM 551 N N . ASP A 1 67 ? 11.100 1.214 -20.258 1.00 89.06 67 ASP A N 1
ATOM 552 C CA . ASP A 1 67 ? 9.832 0.678 -19.753 1.00 89.06 67 ASP A CA 1
ATOM 553 C C . ASP A 1 67 ? 9.883 0.465 -18.233 1.00 89.06 67 ASP A C 1
ATOM 555 O O . ASP A 1 67 ? 8.947 0.820 -17.509 1.00 89.06 67 ASP A O 1
ATOM 559 N N . GLU A 1 68 ? 10.976 -0.113 -17.714 1.00 90.25 68 GLU A N 1
ATOM 560 C CA . GLU A 1 68 ? 11.127 -0.356 -16.272 1.00 90.25 68 GLU A CA 1
ATOM 561 C C . GLU A 1 68 ? 11.166 0.969 -15.507 1.00 90.25 68 GLU A C 1
ATOM 563 O O . GLU A 1 68 ? 10.481 1.135 -14.494 1.00 90.25 68 GLU A O 1
ATOM 568 N N . THR A 1 69 ? 11.907 1.944 -16.033 1.00 93.31 69 THR A N 1
ATOM 569 C CA . THR A 1 69 ? 11.996 3.289 -15.456 1.00 93.31 69 THR A CA 1
ATOM 570 C C . THR A 1 69 ? 10.634 3.986 -15.461 1.00 93.31 69 THR A C 1
ATOM 572 O O . THR A 1 69 ? 10.243 4.565 -14.445 1.00 93.31 69 THR A O 1
ATOM 575 N N . ALA A 1 70 ? 9.874 3.881 -16.555 1.00 93.81 70 ALA A N 1
ATOM 576 C CA . ALA A 1 70 ? 8.527 4.433 -16.666 1.00 93.81 70 ALA A CA 1
ATOM 577 C C . ALA A 1 70 ? 7.557 3.781 -15.670 1.00 93.81 70 ALA A C 1
ATOM 579 O O . ALA A 1 70 ? 6.801 4.482 -14.995 1.00 93.81 70 ALA A O 1
ATOM 580 N N . ARG A 1 71 ? 7.619 2.453 -15.506 1.00 94.31 71 ARG A N 1
ATOM 581 C CA . ARG A 1 71 ? 6.809 1.723 -14.522 1.00 94.31 71 ARG A CA 1
ATOM 582 C C . ARG A 1 71 ? 7.123 2.152 -13.090 1.00 94.31 71 ARG A C 1
ATOM 584 O O . ARG A 1 71 ? 6.205 2.353 -12.299 1.00 94.31 71 ARG A O 1
ATOM 591 N N . ILE A 1 72 ? 8.403 2.301 -12.750 1.00 96.44 72 ILE A N 1
ATOM 592 C CA . ILE A 1 72 ? 8.833 2.743 -11.416 1.00 96.44 72 ILE A CA 1
ATOM 593 C C . ILE A 1 72 ? 8.337 4.164 -11.136 1.00 96.44 72 ILE A C 1
ATOM 595 O O . ILE A 1 72 ? 7.781 4.415 -10.068 1.00 96.44 72 ILE A O 1
ATOM 599 N N . GLN A 1 73 ? 8.504 5.073 -12.099 1.00 97.25 73 GLN A N 1
ATOM 600 C CA . GLN A 1 73 ? 8.024 6.450 -12.005 1.00 97.25 73 GLN A CA 1
ATOM 601 C C . GLN A 1 73 ? 6.504 6.496 -11.788 1.00 97.25 73 GLN A C 1
ATOM 603 O O . GLN A 1 73 ? 6.019 7.171 -10.883 1.00 97.25 73 GLN A O 1
ATOM 608 N N . TYR A 1 74 ? 5.763 5.704 -12.558 1.00 97.00 74 TYR A N 1
ATOM 609 C CA . TYR A 1 74 ? 4.314 5.598 -12.453 1.00 97.00 74 TYR A CA 1
ATOM 610 C C . TYR A 1 74 ? 3.847 5.080 -11.083 1.00 97.00 74 TYR A C 1
ATOM 612 O O . TYR A 1 74 ? 2.937 5.637 -10.470 1.00 97.00 74 TYR A O 1
ATOM 620 N N . LEU A 1 75 ? 4.501 4.044 -10.549 1.00 97.50 75 LEU A N 1
ATOM 621 C CA . LEU A 1 75 ? 4.213 3.540 -9.204 1.00 97.50 75 LEU A CA 1
ATOM 622 C C . LEU A 1 75 ? 4.543 4.574 -8.115 1.00 97.50 75 LEU A C 1
ATOM 624 O O . LEU A 1 75 ? 3.822 4.652 -7.121 1.00 97.50 75 LEU A O 1
ATOM 628 N N . ALA A 1 76 ? 5.592 5.379 -8.294 1.00 98.38 76 ALA A N 1
ATOM 629 C CA . ALA A 1 76 ? 5.953 6.438 -7.351 1.00 98.38 76 ALA A CA 1
ATOM 630 C C . ALA A 1 76 ? 4.911 7.570 -7.328 1.00 98.38 76 ALA A C 1
ATOM 632 O O . ALA A 1 76 ? 4.588 8.091 -6.261 1.00 98.38 76 ALA A O 1
ATOM 633 N N . GLU A 1 77 ? 4.339 7.915 -8.483 1.00 98.06 77 GLU A N 1
ATOM 634 C CA . GLU A 1 77 ? 3.225 8.868 -8.586 1.00 98.06 77 GLU A CA 1
ATOM 635 C C . GLU A 1 77 ? 1.976 8.365 -7.859 1.00 98.06 77 GLU A C 1
ATOM 637 O O . GLU A 1 77 ? 1.348 9.119 -7.114 1.00 98.06 77 GLU A O 1
ATOM 642 N N . ILE A 1 78 ? 1.648 7.079 -8.010 1.00 97.75 78 ILE A N 1
ATOM 643 C CA . ILE A 1 78 ? 0.525 6.469 -7.292 1.00 97.75 78 ILE A CA 1
ATOM 644 C C . ILE A 1 78 ? 0.777 6.452 -5.780 1.00 97.75 78 ILE A C 1
ATOM 646 O O . ILE A 1 78 ? -0.112 6.812 -5.009 1.00 97.75 78 ILE A O 1
ATOM 650 N N . ALA A 1 79 ? 1.979 6.069 -5.340 1.00 98.00 79 ALA A N 1
ATOM 651 C CA . ALA A 1 79 ? 2.330 6.053 -3.920 1.00 98.00 79 ALA A CA 1
ATOM 652 C C . ALA A 1 79 ? 2.217 7.448 -3.285 1.00 98.00 79 ALA A C 1
ATOM 654 O O . ALA A 1 79 ? 1.709 7.576 -2.169 1.00 98.00 79 ALA A O 1
ATOM 655 N N . ASN A 1 80 ? 2.620 8.493 -4.013 1.00 97.88 80 ASN A N 1
ATOM 656 C CA . ASN A 1 80 ? 2.448 9.869 -3.568 1.00 97.88 80 ASN A CA 1
ATOM 657 C C . ASN A 1 80 ? 0.971 10.284 -3.523 1.00 97.88 80 ASN A C 1
ATOM 659 O O . ASN A 1 80 ? 0.535 10.865 -2.531 1.00 97.88 80 ASN A O 1
ATOM 663 N N . PHE A 1 81 ? 0.187 9.939 -4.548 1.00 97.06 81 PHE A N 1
ATOM 664 C CA . PHE A 1 81 ? -1.251 10.220 -4.584 1.00 97.06 81 PHE A CA 1
ATOM 665 C C . PHE A 1 81 ? -2.009 9.561 -3.423 1.00 97.06 81 PHE A C 1
ATOM 667 O O . PHE A 1 81 ? -2.881 10.181 -2.821 1.00 97.06 81 PHE A O 1
ATOM 674 N N . LEU A 1 82 ? -1.653 8.319 -3.082 1.00 95.50 82 LEU A N 1
ATOM 675 C CA . LEU A 1 82 ? -2.217 7.579 -1.950 1.00 95.50 82 LEU A CA 1
ATOM 676 C C . LEU A 1 82 ? -1.714 8.080 -0.584 1.00 95.50 82 LEU A C 1
ATOM 678 O O . LEU A 1 82 ? -2.156 7.575 0.445 1.00 95.50 82 LEU A O 1
ATOM 682 N N . GLY A 1 83 ? -0.778 9.035 -0.551 1.00 96.31 83 GLY A N 1
ATOM 683 C CA . GLY A 1 83 ? -0.179 9.540 0.685 1.00 96.31 83 GLY A CA 1
ATOM 684 C C . GLY A 1 83 ? 0.749 8.543 1.387 1.00 96.31 83 GLY A C 1
ATOM 685 O O . GLY A 1 83 ? 1.084 8.746 2.551 1.00 96.31 83 GLY A O 1
ATOM 686 N N . ILE A 1 84 ? 1.175 7.477 0.700 1.00 96.44 84 ILE A N 1
ATOM 687 C CA . ILE A 1 84 ? 2.130 6.486 1.225 1.00 96.44 84 ILE A CA 1
ATOM 688 C C . ILE A 1 84 ? 3.527 7.108 1.308 1.00 96.44 84 ILE A C 1
ATOM 690 O O . ILE A 1 84 ? 4.257 6.875 2.270 1.00 96.44 84 ILE A O 1
ATOM 694 N N . THR A 1 85 ? 3.892 7.922 0.312 1.00 96.88 85 THR A N 1
ATOM 695 C CA . THR A 1 85 ? 5.133 8.704 0.306 1.00 96.88 85 THR A CA 1
ATOM 696 C C . THR A 1 85 ? 4.832 10.206 0.250 1.00 96.88 85 THR A C 1
ATOM 698 O O . THR A 1 85 ? 3.921 10.636 -0.463 1.00 96.88 85 THR A O 1
ATOM 701 N N . PRO A 1 86 ? 5.609 11.053 0.955 1.00 94.69 86 PRO A N 1
ATOM 702 C CA . PRO A 1 86 ? 5.365 12.499 0.995 1.00 94.69 86 PRO A CA 1
ATOM 703 C C . PRO A 1 86 ? 5.658 13.200 -0.341 1.00 94.69 86 PRO A C 1
ATOM 705 O O . PRO A 1 86 ? 5.131 14.278 -0.601 1.00 94.69 86 PRO A O 1
ATOM 708 N N . MET A 1 87 ? 6.503 12.597 -1.178 1.00 97.31 87 MET A N 1
ATOM 709 C CA . MET A 1 87 ? 6.884 13.062 -2.512 1.00 97.31 87 MET A CA 1
ATOM 710 C C . MET A 1 87 ? 6.913 11.864 -3.468 1.00 97.31 87 MET A C 1
ATOM 712 O O . MET A 1 87 ? 6.867 10.708 -3.035 1.00 97.31 87 MET A O 1
ATOM 716 N N . ILE A 1 88 ? 7.026 12.139 -4.767 1.00 98.00 88 ILE A N 1
ATOM 717 C CA . ILE A 1 88 ? 7.330 11.119 -5.774 1.00 98.00 88 ILE A CA 1
ATOM 718 C C . ILE A 1 88 ? 8.760 10.618 -5.524 1.00 98.00 88 ILE A C 1
ATOM 720 O O . ILE A 1 88 ? 9.719 11.363 -5.724 1.00 98.00 88 ILE A O 1
ATOM 724 N N . ASP A 1 89 ? 8.888 9.370 -5.075 1.00 97.62 89 ASP A N 1
ATOM 725 C CA . ASP A 1 89 ? 10.160 8.755 -4.687 1.00 97.62 89 ASP A CA 1
ATOM 726 C C . ASP A 1 89 ? 10.313 7.376 -5.344 1.00 97.62 89 ASP A C 1
ATOM 728 O O . ASP A 1 89 ? 9.672 6.393 -4.963 1.00 97.62 89 ASP A O 1
ATOM 732 N N . THR A 1 90 ? 11.168 7.307 -6.362 1.00 97.94 90 THR A N 1
ATOM 733 C CA . THR A 1 90 ? 11.437 6.075 -7.106 1.00 97.94 90 THR A CA 1
ATOM 734 C C . THR A 1 90 ? 12.358 5.118 -6.352 1.00 97.94 90 THR A C 1
ATOM 736 O O . THR A 1 90 ? 12.270 3.909 -6.572 1.00 97.94 90 THR A O 1
ATOM 739 N N . ASP A 1 91 ? 13.183 5.605 -5.422 1.00 97.69 91 ASP A N 1
ATOM 740 C CA . ASP A 1 91 ? 14.094 4.782 -4.625 1.00 97.69 91 ASP A CA 1
ATOM 741 C C . ASP A 1 91 ? 13.304 3.888 -3.657 1.00 97.69 91 ASP A C 1
ATOM 743 O O . ASP A 1 91 ? 13.587 2.689 -3.528 1.00 97.69 91 ASP A O 1
ATOM 747 N N . VAL A 1 92 ? 12.246 4.430 -3.049 1.00 97.00 92 VAL A N 1
ATOM 748 C CA . VAL A 1 92 ? 11.307 3.671 -2.204 1.00 97.00 92 VAL A CA 1
ATOM 749 C C . VAL A 1 92 ? 10.613 2.566 -3.011 1.00 97.00 92 VAL A C 1
ATOM 751 O O . VAL A 1 92 ? 10.561 1.404 -2.582 1.00 97.00 92 VAL A O 1
ATOM 754 N N . ILE A 1 93 ? 10.147 2.880 -4.224 1.00 97.88 93 ILE A N 1
ATOM 755 C CA . ILE A 1 93 ? 9.526 1.896 -5.127 1.00 97.88 93 ILE A CA 1
ATOM 756 C C . ILE A 1 93 ? 10.526 0.818 -5.542 1.00 97.88 93 ILE A C 1
ATOM 758 O O . ILE A 1 93 ? 10.196 -0.368 -5.521 1.00 97.88 93 ILE A O 1
ATOM 762 N N . GLN A 1 94 ? 11.772 1.184 -5.839 1.00 96.81 94 GLN A N 1
ATOM 763 C CA . GLN A 1 94 ? 12.844 0.234 -6.139 1.00 96.81 94 GLN A CA 1
ATOM 764 C C . GLN A 1 94 ? 13.256 -0.624 -4.935 1.00 96.81 94 GLN A C 1
ATOM 766 O O . GLN A 1 94 ? 13.946 -1.626 -5.111 1.00 96.81 94 GLN A O 1
ATOM 771 N N . GLY A 1 95 ? 12.837 -0.276 -3.717 1.00 95.81 95 GLY A N 1
ATOM 772 C CA . GLY A 1 95 ? 13.283 -0.974 -2.516 1.00 95.81 95 GLY A CA 1
ATOM 773 C C . GLY A 1 95 ? 14.760 -0.701 -2.233 1.00 95.81 95 GLY A C 1
ATOM 774 O O . GLY A 1 95 ? 15.520 -1.628 -1.945 1.00 95.81 95 GLY A O 1
ATOM 775 N N . ARG A 1 96 ? 15.181 0.563 -2.357 1.00 95.88 96 ARG A N 1
ATOM 776 C CA . ARG A 1 96 ? 16.422 1.071 -1.757 1.00 95.88 96 ARG A CA 1
ATOM 777 C C . ARG A 1 96 ? 16.244 1.207 -0.239 1.00 95.88 96 ARG A C 1
ATOM 779 O O . ARG A 1 96 ? 15.125 1.196 0.263 1.00 95.88 96 ARG A O 1
ATOM 786 N N . GLY A 1 97 ? 17.360 1.306 0.480 1.00 93.94 97 GLY A N 1
ATOM 787 C CA . GLY A 1 97 ? 17.377 1.404 1.942 1.00 93.94 97 GLY A CA 1
ATOM 788 C C . GLY A 1 97 ? 17.657 0.082 2.664 1.00 93.94 97 GLY A C 1
ATOM 789 O O . GLY A 1 97 ? 18.049 -0.930 2.071 1.00 93.94 97 GLY A O 1
ATOM 790 N N . SER A 1 98 ? 17.501 0.125 3.981 1.00 95.62 98 SER A N 1
ATOM 791 C CA . SER A 1 98 ? 17.629 -0.993 4.914 1.00 95.62 98 SER A CA 1
ATOM 792 C C . SER A 1 98 ? 16.556 -2.061 4.687 1.00 95.62 98 SER A C 1
ATOM 794 O O . SER A 1 98 ? 15.574 -1.865 3.974 1.00 95.62 98 SER A O 1
ATOM 796 N N . TYR A 1 99 ? 16.747 -3.254 5.253 1.00 94.75 99 TYR A N 1
ATOM 797 C CA . TYR A 1 99 ? 15.716 -4.295 5.209 1.00 94.75 99 TYR A CA 1
ATOM 798 C C . TYR A 1 99 ? 14.421 -3.827 5.878 1.00 94.75 99 TYR A C 1
ATOM 800 O O . TYR A 1 99 ? 13.339 -4.061 5.344 1.00 94.75 99 TYR A O 1
ATOM 808 N N . GLU A 1 100 ? 14.564 -3.145 7.007 1.00 94.69 100 GLU A N 1
ATOM 809 C CA . GLU A 1 100 ? 13.491 -2.636 7.845 1.00 94.69 100 GLU A CA 1
ATOM 810 C C . GLU A 1 100 ? 12.615 -1.649 7.068 1.00 94.69 100 GLU A C 1
ATOM 812 O O . GLU A 1 100 ? 11.427 -1.909 6.926 1.00 94.69 100 GLU A O 1
ATOM 817 N N . GLU A 1 101 ? 13.197 -0.625 6.433 1.00 95.06 101 GLU A N 1
ATOM 818 C CA . GLU A 1 101 ? 12.447 0.361 5.628 1.00 95.06 101 GLU A CA 1
ATOM 819 C C . GLU A 1 101 ? 11.629 -0.302 4.503 1.00 95.06 101 GLU A C 1
ATOM 821 O O . GLU A 1 101 ? 10.495 0.079 4.208 1.00 95.06 101 GLU A O 1
ATOM 826 N N . ARG A 1 102 ? 12.180 -1.346 3.876 1.00 96.19 102 ARG A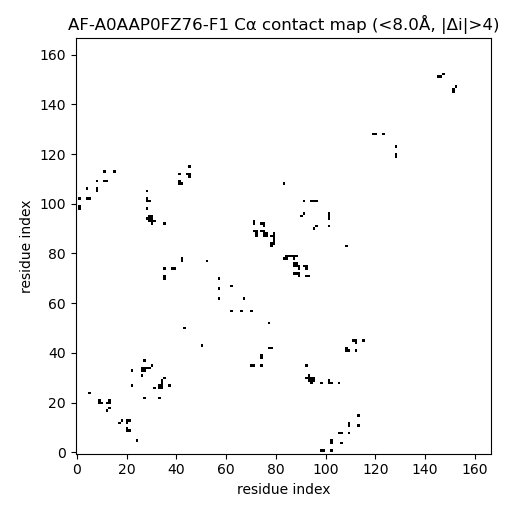 N 1
ATOM 827 C CA . ARG A 1 102 ? 11.527 -2.045 2.757 1.00 96.19 102 ARG A CA 1
ATOM 828 C C . ARG A 1 102 ? 10.388 -2.937 3.225 1.00 96.19 102 ARG A C 1
ATOM 830 O O . ARG A 1 102 ? 9.371 -3.034 2.535 1.00 96.19 102 ARG A O 1
ATOM 837 N N . ALA A 1 103 ? 10.573 -3.596 4.367 1.00 95.75 103 ALA A N 1
ATOM 838 C CA . ALA A 1 103 ? 9.545 -4.407 5.000 1.00 95.75 103 ALA A CA 1
ATOM 839 C C . ALA A 1 103 ? 8.431 -3.527 5.581 1.00 95.75 103 ALA A C 1
ATOM 841 O O . ALA A 1 103 ? 7.264 -3.869 5.424 1.00 95.75 103 ALA A O 1
ATOM 842 N N . GLU A 1 104 ? 8.768 -2.383 6.178 1.00 95.31 104 GLU A N 1
ATOM 843 C CA . GLU A 1 104 ? 7.814 -1.405 6.710 1.00 95.31 104 GLU A CA 1
ATOM 844 C C . GLU A 1 104 ? 6.913 -0.831 5.620 1.00 95.31 104 GLU A C 1
ATOM 846 O O . GLU A 1 104 ? 5.698 -0.827 5.798 1.00 95.31 104 GLU A O 1
ATOM 851 N N . LEU A 1 105 ? 7.466 -0.443 4.464 1.00 96.50 105 LEU A N 1
ATOM 852 C CA . LEU A 1 105 ? 6.652 0.000 3.329 1.00 96.50 105 LEU A CA 1
ATOM 853 C C . LEU A 1 105 ? 5.642 -1.078 2.910 1.00 96.50 105 LEU A C 1
ATOM 855 O O . LEU A 1 105 ? 4.455 -0.795 2.772 1.00 96.50 105 LEU A O 1
ATOM 859 N N . LEU A 1 106 ? 6.098 -2.320 2.702 1.00 97.00 106 LEU A N 1
ATOM 860 C CA . LEU A 1 106 ? 5.199 -3.404 2.296 1.00 97.00 106 LEU A CA 1
ATOM 861 C C . LEU A 1 106 ? 4.152 -3.707 3.367 1.00 97.00 106 LEU A C 1
ATOM 863 O O . LEU A 1 106 ? 2.995 -3.932 3.027 1.00 97.00 106 LEU A O 1
ATOM 867 N N . HIS A 1 107 ? 4.547 -3.696 4.639 1.00 96.69 107 HIS A N 1
ATOM 868 C CA . HIS A 1 107 ? 3.638 -3.897 5.758 1.00 96.69 107 HIS A CA 1
ATOM 869 C C . HIS A 1 107 ? 2.541 -2.834 5.770 1.00 96.69 107 HIS A C 1
ATOM 871 O O . HIS A 1 107 ? 1.365 -3.179 5.773 1.00 96.69 107 HIS A O 1
ATOM 877 N N . LEU A 1 108 ? 2.921 -1.554 5.693 1.00 97.00 108 LEU A N 1
ATOM 878 C CA . LEU A 1 108 ? 1.992 -0.428 5.659 1.00 97.00 108 LEU A CA 1
ATOM 879 C C . LEU A 1 108 ? 0.969 -0.583 4.530 1.00 97.00 108 LEU A C 1
ATOM 881 O O . LEU A 1 108 ? -0.231 -0.491 4.763 1.00 97.00 108 LEU A O 1
ATOM 885 N N . VAL A 1 109 ? 1.426 -0.839 3.303 1.00 97.62 109 VAL A N 1
ATOM 886 C CA . VAL A 1 109 ? 0.524 -0.919 2.146 1.00 97.62 109 VAL A CA 1
ATOM 887 C C . VAL A 1 109 ? -0.397 -2.141 2.238 1.00 97.62 109 VAL A C 1
ATOM 889 O O . VAL A 1 109 ? -1.576 -2.046 1.900 1.00 97.62 109 VAL A O 1
ATOM 892 N N . VAL A 1 110 ? 0.104 -3.283 2.716 1.00 97.44 110 VAL A N 1
ATOM 893 C CA . VAL A 1 110 ? -0.718 -4.486 2.920 1.00 97.44 110 VAL A CA 1
ATOM 894 C C . VAL A 1 110 ? -1.761 -4.271 4.013 1.00 97.44 110 VAL A C 1
ATOM 896 O O . VAL A 1 110 ? -2.905 -4.674 3.820 1.00 97.44 110 VAL A O 1
ATOM 899 N N . ASP A 1 111 ? -1.406 -3.598 5.107 1.00 95.69 111 ASP A N 1
ATOM 900 C CA . ASP A 1 111 ? -2.341 -3.245 6.179 1.00 95.69 111 ASP A CA 1
ATOM 901 C C . ASP A 1 111 ? -3.435 -2.301 5.686 1.00 95.69 111 ASP A C 1
ATOM 903 O O . ASP A 1 111 ? -4.603 -2.500 6.005 1.00 95.69 111 ASP A O 1
ATOM 907 N N . LEU A 1 112 ? -3.079 -1.306 4.868 1.00 95.38 112 LEU A N 1
ATOM 908 C CA . LEU A 1 112 ? -4.053 -0.406 4.251 1.00 95.38 112 LEU A CA 1
ATOM 909 C C . LEU A 1 112 ? -5.036 -1.173 3.358 1.00 95.38 112 LEU A C 1
ATOM 911 O O . LEU A 1 112 ? -6.239 -0.929 3.411 1.00 95.38 112 LEU A O 1
ATOM 915 N N . VAL A 1 113 ? -4.538 -2.120 2.559 1.00 95.19 113 VAL A N 1
ATOM 916 C CA . VAL A 1 113 ? -5.377 -2.961 1.692 1.00 95.19 113 VAL A CA 1
ATOM 917 C C . VAL A 1 113 ? -6.257 -3.912 2.505 1.00 95.19 113 VAL A C 1
ATOM 919 O O . VAL A 1 113 ? -7.409 -4.152 2.153 1.00 95.19 113 VAL A O 1
ATOM 922 N N . GLU A 1 114 ? -5.729 -4.484 3.584 1.00 94.12 114 GLU A N 1
ATOM 923 C CA . GLU A 1 114 ? -6.512 -5.315 4.496 1.00 94.12 114 GLU A CA 1
ATOM 924 C C . GLU A 1 114 ? -7.615 -4.497 5.163 1.00 94.12 114 GLU A C 1
ATOM 926 O O . GLU A 1 114 ? -8.773 -4.909 5.137 1.00 94.12 114 GLU A O 1
ATOM 931 N N . ALA A 1 115 ? -7.285 -3.317 5.685 1.00 90.56 115 ALA A N 1
ATOM 932 C CA . ALA A 1 115 ? -8.250 -2.416 6.295 1.00 90.56 115 ALA A CA 1
ATOM 933 C C . ALA A 1 115 ? -9.343 -1.997 5.302 1.00 90.56 115 ALA A C 1
ATOM 935 O O . ALA A 1 115 ? -10.518 -1.995 5.665 1.00 90.56 115 ALA A O 1
ATOM 936 N N . SER A 1 116 ? -8.996 -1.725 4.037 1.00 87.81 116 SER A N 1
ATOM 937 C CA . SER A 1 116 ? -9.983 -1.336 3.023 1.00 87.81 116 SER A CA 1
ATOM 938 C C . SER A 1 116 ? -10.980 -2.448 2.681 1.00 87.81 116 SER A C 1
ATOM 940 O O . SER A 1 116 ? -12.088 -2.151 2.246 1.00 87.81 116 SER A O 1
ATOM 942 N N . CYS A 1 117 ? -10.649 -3.720 2.937 1.00 84.75 117 CYS A N 1
ATOM 943 C CA . CYS A 1 117 ? -11.588 -4.833 2.764 1.00 84.75 117 CYS A CA 1
ATOM 944 C C . CYS A 1 117 ? -12.716 -4.843 3.809 1.00 84.75 117 CYS A C 1
ATOM 946 O O . CYS A 1 117 ? -13.727 -5.511 3.599 1.00 84.75 117 CYS A O 1
ATOM 948 N N . TYR A 1 118 ? -12.536 -4.139 4.929 1.00 79.94 118 TYR A N 1
ATOM 949 C CA . TYR A 1 118 ? -13.475 -4.110 6.052 1.00 79.94 118 TYR A CA 1
ATOM 950 C C . TYR A 1 118 ? -13.932 -2.692 6.421 1.00 79.94 118 TYR A C 1
ATOM 952 O O . TYR A 1 118 ? -14.647 -2.536 7.409 1.00 79.94 118 TYR A O 1
ATOM 960 N N . ALA A 1 119 ? -13.489 -1.672 5.677 1.00 71.31 119 ALA A N 1
ATOM 961 C CA . ALA A 1 119 ? -13.740 -0.271 6.006 1.00 71.31 119 ALA A CA 1
ATOM 962 C C . ALA A 1 119 ? -15.231 0.083 5.923 1.00 71.31 119 ALA A C 1
ATOM 964 O O . ALA A 1 119 ? -15.751 0.750 6.816 1.00 71.31 119 ALA A O 1
ATOM 965 N N . ASP A 1 120 ? -15.919 -0.431 4.904 1.00 74.19 120 ASP A N 1
ATOM 966 C CA . ASP A 1 120 ? -17.336 -0.167 4.699 1.00 74.19 120 ASP A CA 1
ATOM 967 C C . ASP A 1 120 ? -18.176 -1.344 5.188 1.00 74.19 120 ASP A C 1
ATOM 969 O O . ASP A 1 120 ? -17.968 -2.498 4.796 1.00 74.19 120 ASP A O 1
ATOM 973 N N . ASN A 1 121 ? -19.176 -1.052 6.019 1.00 76.44 121 ASN A N 1
ATOM 974 C CA . ASN A 1 121 ? -20.211 -2.028 6.303 1.00 76.44 121 ASN A CA 1
ATOM 975 C C . ASN A 1 121 ? -21.152 -2.111 5.086 1.00 76.44 121 ASN A C 1
ATOM 977 O O . ASN A 1 121 ? -21.826 -1.124 4.785 1.00 76.44 121 ASN A O 1
ATOM 981 N N . PRO A 1 122 ? -21.260 -3.269 4.404 1.00 76.06 122 PRO A N 1
ATOM 982 C CA . PRO A 1 122 ? -22.080 -3.392 3.198 1.00 76.06 122 PRO A CA 1
ATOM 983 C C . PRO A 1 122 ? -23.579 -3.188 3.458 1.00 76.06 122 PRO A C 1
ATOM 985 O O . PRO A 1 122 ? -24.342 -2.996 2.513 1.00 76.06 122 PRO A O 1
ATOM 988 N N . GLU A 1 123 ? -24.015 -3.260 4.718 1.00 84.69 123 GLU A N 1
ATOM 989 C CA . GLU A 1 123 ? -25.400 -3.017 5.116 1.00 84.69 123 GLU A CA 1
ATOM 990 C C . GLU A 1 123 ? -25.696 -1.536 5.376 1.00 84.69 123 GLU A C 1
ATOM 992 O O . GLU A 1 123 ? -26.864 -1.147 5.372 1.00 84.69 123 GLU A O 1
ATOM 997 N N . TRP A 1 124 ? -24.673 -0.710 5.616 1.00 87.00 124 TRP A N 1
ATOM 998 C CA . TRP A 1 124 ? -24.851 0.705 5.926 1.00 87.00 124 TRP A CA 1
ATOM 999 C C . TRP A 1 124 ? -24.861 1.550 4.656 1.00 87.00 124 TRP A C 1
ATOM 1001 O O . TRP A 1 124 ? -24.084 1.353 3.722 1.00 87.00 124 TRP A O 1
ATOM 1011 N N . SER A 1 125 ? -25.750 2.538 4.632 1.00 88.94 125 SER A N 1
ATOM 1012 C CA . SER A 1 125 ? -25.671 3.615 3.651 1.00 88.94 125 SER A CA 1
ATOM 1013 C C . SER A 1 125 ? -24.432 4.486 3.893 1.00 88.94 125 SER A C 1
ATOM 1015 O O . SER A 1 125 ? -23.874 4.516 4.990 1.00 88.94 125 SER A O 1
ATOM 1017 N N . VAL A 1 126 ? -24.023 5.253 2.878 1.00 86.25 126 VAL A N 1
ATOM 1018 C CA . VAL A 1 126 ? -22.877 6.178 2.980 1.00 86.25 126 VAL A CA 1
ATOM 1019 C C . VAL A 1 126 ? -23.058 7.182 4.125 1.00 86.25 126 VAL A C 1
ATOM 1021 O O . VAL A 1 126 ? -22.109 7.462 4.853 1.00 86.25 126 VAL A O 1
ATOM 1024 N N . ASP A 1 127 ? -24.277 7.689 4.321 1.00 92.19 127 ASP A N 1
ATOM 1025 C CA . ASP A 1 127 ? -24.579 8.639 5.397 1.00 92.19 127 ASP A CA 1
ATOM 1026 C C . ASP A 1 127 ? -24.482 7.982 6.784 1.00 92.19 127 ASP A C 1
ATOM 1028 O O . ASP A 1 127 ? -24.007 8.598 7.741 1.00 92.19 127 ASP A O 1
ATOM 1032 N N . GLU A 1 128 ? -24.902 6.719 6.903 1.00 90.44 128 GLU A N 1
ATOM 1033 C CA . GLU A 1 128 ? -24.783 5.950 8.144 1.00 90.44 128 GLU A CA 1
ATOM 1034 C C . GLU A 1 128 ? -23.326 5.629 8.466 1.00 90.44 128 GLU A C 1
ATOM 1036 O O . GLU A 1 128 ? -22.910 5.850 9.603 1.00 90.44 128 GLU A O 1
ATOM 1041 N N . GLN A 1 129 ? -22.548 5.174 7.480 1.00 89.81 129 GLN A N 1
ATOM 1042 C CA . GLN A 1 129 ? -21.113 4.937 7.629 1.00 89.81 129 GLN A CA 1
ATOM 1043 C C . GLN A 1 129 ? -20.409 6.219 8.093 1.00 89.81 129 GLN A C 1
ATOM 1045 O O . GLN A 1 129 ? -19.758 6.214 9.135 1.00 89.81 129 GLN A O 1
ATOM 1050 N N . LEU A 1 130 ? -20.649 7.351 7.418 1.00 90.25 130 LEU A N 1
ATOM 1051 C CA . LEU A 1 130 ? -20.078 8.644 7.801 1.00 90.25 130 LEU A CA 1
ATOM 1052 C C . LEU A 1 130 ? -20.467 9.042 9.232 1.00 90.25 130 LEU A C 1
ATOM 1054 O O . LEU A 1 130 ? -19.631 9.506 10.004 1.00 90.25 130 LEU A O 1
ATOM 1058 N N . SER A 1 131 ? -21.733 8.848 9.611 1.00 93.75 131 SER A N 1
ATOM 1059 C CA . SER A 1 131 ? -22.194 9.145 10.968 1.00 93.75 131 SER A CA 1
ATOM 1060 C C . SER A 1 131 ? -21.488 8.281 12.017 1.00 93.75 131 SER A C 1
ATOM 1062 O O . SER A 1 131 ? -21.126 8.783 13.084 1.00 93.75 131 SER A O 1
ATOM 1064 N N . LYS A 1 132 ? -21.273 6.993 11.724 1.00 89.50 132 LYS A N 1
ATOM 1065 C CA . LYS A 1 132 ? -20.566 6.059 12.607 1.00 89.50 132 LYS A CA 1
ATOM 1066 C C . LYS A 1 132 ? -19.085 6.393 12.727 1.00 89.50 132 LYS A C 1
ATOM 1068 O O . LYS A 1 132 ? -18.570 6.390 13.843 1.00 89.50 132 LYS A O 1
ATOM 1073 N N . ASP A 1 133 ? -18.443 6.754 11.625 1.00 90.06 133 ASP A N 1
ATOM 1074 C CA . ASP A 1 133 ? -17.032 7.136 11.610 1.00 90.06 133 ASP A CA 1
ATOM 1075 C C . ASP A 1 133 ? -16.797 8.424 12.408 1.00 90.06 133 ASP A C 1
ATOM 1077 O O . ASP A 1 133 ? -15.881 8.487 13.228 1.00 90.06 133 ASP A O 1
ATOM 1081 N N . VAL A 1 134 ? -17.675 9.424 12.265 1.00 95.31 134 VAL A N 1
ATOM 1082 C CA . VAL A 1 134 ? -17.624 10.649 13.081 1.00 95.31 134 VAL A CA 1
ATOM 1083 C C . VAL A 1 134 ? -17.813 10.329 14.567 1.00 95.31 134 VAL A C 1
ATOM 1085 O O . VAL A 1 134 ? -17.013 10.770 15.389 1.00 95.31 134 VAL A O 1
ATOM 1088 N N . GLN A 1 135 ? -18.803 9.500 14.923 1.00 93.31 135 GLN A N 1
ATOM 1089 C CA . GLN A 1 135 ? -19.019 9.080 16.318 1.00 93.31 135 GLN A CA 1
ATOM 1090 C C . GLN A 1 135 ? -17.799 8.361 16.910 1.00 93.31 135 GLN A C 1
ATOM 1092 O O . GLN A 1 135 ? -17.481 8.538 18.091 1.00 93.31 135 GLN A O 1
ATOM 1097 N N . LEU A 1 136 ? -17.115 7.542 16.108 1.00 91.00 136 LEU A N 1
ATOM 1098 C CA . LEU A 1 136 ? -15.894 6.863 16.522 1.00 91.00 136 LEU A CA 1
ATOM 1099 C C . LEU A 1 136 ? -14.760 7.865 16.773 1.00 91.00 136 LEU A C 1
ATOM 1101 O O . LEU A 1 136 ? -14.106 7.781 17.813 1.00 91.00 136 LEU A O 1
ATOM 1105 N N . LEU A 1 137 ? -14.546 8.818 15.862 1.00 94.75 137 LEU A N 1
ATOM 1106 C CA . LEU A 1 137 ? -13.525 9.859 16.016 1.00 94.75 137 LEU A CA 1
ATOM 1107 C C . LEU A 1 137 ? -13.766 10.715 17.262 1.00 94.75 137 LEU A C 1
ATOM 1109 O O . LEU A 1 137 ? -12.831 10.938 18.032 1.00 94.75 137 LEU A O 1
ATOM 1113 N N . ASP A 1 138 ? -15.014 11.114 17.509 1.00 95.88 138 ASP A N 1
ATOM 1114 C CA . ASP A 1 138 ? -15.391 11.854 18.715 1.00 95.88 138 ASP A CA 1
ATOM 1115 C C . ASP A 1 138 ? -15.101 11.035 19.981 1.00 95.88 138 ASP A C 1
ATOM 1117 O O . ASP A 1 138 ? -14.504 11.538 20.935 1.00 95.88 138 ASP A O 1
ATOM 1121 N N . SER A 1 139 ? -15.434 9.740 19.969 1.00 93.31 139 SER A N 1
ATOM 1122 C CA . SER A 1 139 ? -15.163 8.830 21.092 1.00 93.31 139 SER A CA 1
ATOM 1123 C C . SER A 1 139 ? -13.660 8.651 21.347 1.00 93.31 139 SER A C 1
ATOM 1125 O O . SER A 1 139 ? -13.226 8.580 22.500 1.00 93.31 139 SER A O 1
ATOM 1127 N N . ILE A 1 140 ? -12.841 8.587 20.289 1.00 92.88 140 ILE A N 1
ATOM 1128 C CA . ILE A 1 140 ? -11.376 8.527 20.398 1.00 92.88 140 ILE A CA 1
ATOM 1129 C C . ILE A 1 140 ? -10.839 9.828 20.997 1.00 92.88 140 ILE A C 1
ATOM 1131 O O . ILE A 1 140 ? -10.032 9.775 21.927 1.00 92.88 140 ILE A O 1
ATOM 1135 N N . ALA A 1 141 ? -11.297 10.981 20.507 1.00 92.81 141 ALA A N 1
ATOM 1136 C CA . ALA A 1 141 ? -10.880 12.285 21.010 1.00 92.81 141 ALA A CA 1
ATOM 1137 C C . ALA A 1 141 ? -11.244 12.458 22.494 1.00 92.81 141 ALA A C 1
ATOM 1139 O O . ALA A 1 141 ? -10.407 12.890 23.290 1.00 92.81 141 ALA A O 1
ATOM 1140 N N . GLU A 1 142 ? -12.449 12.044 22.899 1.00 91.94 142 GLU A N 1
ATOM 1141 C CA . GLU A 1 142 ? -12.870 12.057 24.302 1.00 91.94 142 GLU A CA 1
ATOM 1142 C C . GLU A 1 142 ? -11.969 11.159 25.162 1.00 91.94 142 GLU A C 1
ATOM 1144 O O . GLU A 1 142 ? -11.507 11.567 26.231 1.00 91.94 142 GLU A O 1
ATOM 1149 N N . LYS A 1 143 ? -11.654 9.947 24.689 1.00 88.56 143 LYS A N 1
ATOM 1150 C CA . LYS A 1 143 ? -10.752 9.037 25.405 1.00 88.56 143 LYS A CA 1
ATOM 1151 C C . LYS A 1 143 ? -9.335 9.582 25.519 1.00 88.56 143 LYS A C 1
ATOM 1153 O O . LYS A 1 143 ? -8.739 9.461 26.587 1.00 88.56 143 LYS A O 1
ATOM 1158 N N . GLN A 1 144 ? -8.802 10.209 24.473 1.00 87.31 144 GLN A N 1
ATOM 1159 C CA . GLN A 1 144 ? -7.507 10.885 24.540 1.00 87.31 144 GLN A CA 1
ATOM 1160 C C . GLN A 1 144 ? -7.533 12.014 25.575 1.00 87.31 144 GLN A C 1
ATOM 1162 O O . GLN A 1 144 ? -6.647 12.075 26.425 1.00 87.31 144 GLN A O 1
ATOM 1167 N N . ALA A 1 145 ? -8.573 12.853 25.573 1.00 86.81 145 ALA A N 1
ATOM 1168 C CA . ALA A 1 145 ? -8.729 13.917 26.562 1.00 86.81 145 ALA A CA 1
ATOM 1169 C C . ALA A 1 145 ? -8.790 13.370 27.999 1.00 86.81 145 ALA A C 1
ATOM 1171 O O . ALA A 1 145 ? -8.164 13.935 28.892 1.00 86.81 145 ALA A O 1
ATOM 1172 N N . GLN A 1 146 ? -9.477 12.242 28.220 1.00 83.44 146 GLN A N 1
ATOM 1173 C CA . GLN A 1 146 ? -9.500 11.554 29.516 1.00 83.44 146 GLN A CA 1
ATOM 1174 C C . GLN A 1 146 ? -8.105 11.059 29.923 1.00 83.44 146 GLN A C 1
ATOM 1176 O O . GLN A 1 146 ? -7.684 11.315 31.048 1.00 83.44 146 GLN A O 1
ATOM 1181 N N . ILE A 1 147 ? -7.368 10.403 29.019 1.00 81.81 147 ILE A N 1
ATOM 1182 C CA . ILE A 1 147 ? -6.011 9.883 29.281 1.00 81.81 147 ILE A CA 1
ATOM 1183 C C . ILE A 1 147 ? -5.038 11.009 29.648 1.00 81.81 147 ILE A C 1
ATOM 1185 O O . ILE A 1 147 ? -4.201 10.833 30.529 1.00 81.81 147 ILE A O 1
ATOM 1189 N N . PHE A 1 148 ? -5.149 12.162 28.991 1.00 78.62 148 PHE A N 1
ATOM 1190 C CA . PHE A 1 148 ? -4.291 13.320 29.249 1.00 78.62 148 PHE A CA 1
ATOM 1191 C C . PHE A 1 148 ? -4.856 14.283 30.304 1.00 78.62 148 PHE A C 1
ATOM 1193 O O . PHE A 1 148 ? -4.274 15.344 30.534 1.00 78.62 148 PHE A O 1
ATOM 1200 N N . SER A 1 149 ? -5.969 13.937 30.957 1.00 78.88 149 SER A N 1
ATOM 1201 C CA . SER A 1 149 ? -6.540 14.755 32.026 1.00 78.88 149 SER A CA 1
ATOM 1202 C C . SER A 1 149 ? -5.689 14.712 33.298 1.00 78.88 149 SER A C 1
ATOM 1204 O O . SER A 1 149 ? -4.982 13.742 33.581 1.00 78.88 149 SER A O 1
ATOM 1206 N N . GLU A 1 150 ? -5.791 15.761 34.118 1.00 68.88 150 GLU A N 1
ATOM 1207 C CA . GLU A 1 150 ? -5.071 15.837 35.395 1.00 68.88 150 GLU A CA 1
ATOM 1208 C C . GLU A 1 150 ? -5.513 14.766 36.406 1.00 68.88 150 GLU A C 1
ATOM 1210 O O . GLU A 1 150 ? -4.743 14.426 37.307 1.00 68.88 150 GLU A O 1
ATOM 1215 N N . GLU A 1 151 ? -6.721 14.220 36.247 1.00 67.94 151 GLU A N 1
ATOM 1216 C CA . GLU A 1 151 ? -7.266 13.144 37.082 1.00 67.94 151 GLU A CA 1
ATOM 1217 C C . GLU A 1 151 ? -6.649 11.774 36.745 1.00 67.94 151 GLU A C 1
ATOM 1219 O O . GLU A 1 151 ? -6.567 10.905 37.611 1.00 67.94 151 GLU A O 1
ATOM 1224 N N . PHE A 1 152 ? -6.141 11.600 35.519 1.00 62.22 152 PHE A N 1
ATOM 1225 C CA . PHE A 1 152 ? -5.491 10.382 35.018 1.00 62.22 152 PHE A CA 1
ATOM 1226 C C . PHE A 1 152 ? -3.959 10.515 34.954 1.00 62.22 152 PHE A C 1
ATOM 1228 O O . PHE A 1 152 ? -3.302 9.976 34.062 1.00 62.22 152 PHE A O 1
ATOM 1235 N N . LYS A 1 153 ? -3.343 11.208 35.922 1.00 61.53 153 LYS A N 1
ATOM 1236 C CA . LYS A 1 153 ? -1.878 11.223 36.068 1.00 61.53 153 LYS A CA 1
ATOM 1237 C C . LYS A 1 153 ? -1.364 9.794 36.275 1.00 61.53 153 LYS A C 1
ATOM 1239 O O . LYS A 1 153 ? -1.420 9.260 37.379 1.00 61.53 153 LYS A O 1
ATOM 1244 N N . LEU A 1 154 ? -0.819 9.195 35.210 1.00 59.12 154 LEU A N 1
ATOM 1245 C CA . LEU A 1 154 ? -0.210 7.856 35.219 1.00 59.12 154 LEU A CA 1
ATOM 1246 C C . LEU A 1 154 ? 0.900 7.709 36.277 1.00 59.12 154 LEU A C 1
ATOM 1248 O O . LEU A 1 154 ? 1.226 6.593 36.676 1.00 59.12 154 LEU A O 1
ATOM 1252 N N . PHE A 1 155 ? 1.463 8.831 36.737 1.00 56.38 155 PHE A N 1
ATOM 1253 C CA . PHE A 1 155 ? 2.449 8.890 37.806 1.00 56.38 155 PHE A CA 1
ATOM 1254 C C . PHE A 1 155 ? 2.035 9.934 38.855 1.00 56.38 155 PHE A C 1
ATOM 1256 O O . PHE A 1 155 ? 1.727 11.072 38.487 1.00 56.38 155 PHE A O 1
ATOM 1263 N N . PRO A 1 156 ? 2.053 9.595 40.158 1.00 61.94 156 PRO A N 1
ATOM 1264 C CA . PRO A 1 156 ? 1.948 10.578 41.230 1.00 61.94 156 PRO A CA 1
ATOM 1265 C C . PRO A 1 156 ? 2.989 11.689 41.051 1.00 61.9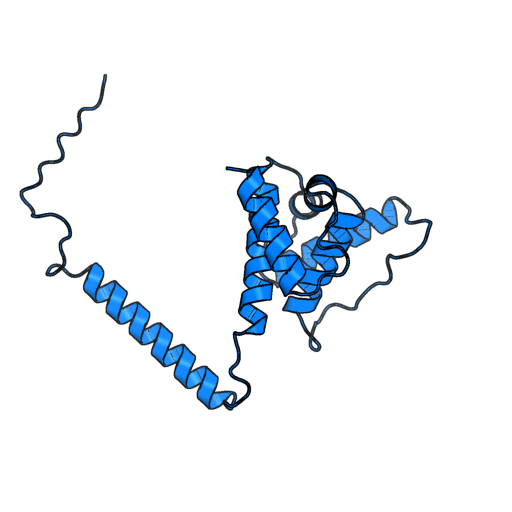4 156 PRO A C 1
ATOM 1267 O O . PRO A 1 156 ? 4.112 11.418 40.625 1.00 61.94 156 PRO A O 1
ATOM 1270 N N . ALA A 1 157 ? 2.652 12.922 41.437 1.00 60.19 157 ALA A N 1
ATOM 1271 C CA . ALA A 1 157 ? 3.584 14.057 41.405 1.00 60.19 157 ALA A CA 1
ATOM 1272 C C . ALA A 1 157 ? 4.881 13.810 42.214 1.00 60.19 157 ALA A C 1
ATOM 1274 O O . ALA A 1 157 ? 5.877 14.499 42.010 1.00 60.19 157 ALA A O 1
ATOM 1275 N N . ASP A 1 158 ? 4.874 12.796 43.084 1.00 61.69 158 ASP A N 1
ATOM 1276 C CA . ASP A 1 158 ? 5.971 12.424 43.977 1.00 61.69 158 ASP A CA 1
ATOM 1277 C C . ASP A 1 1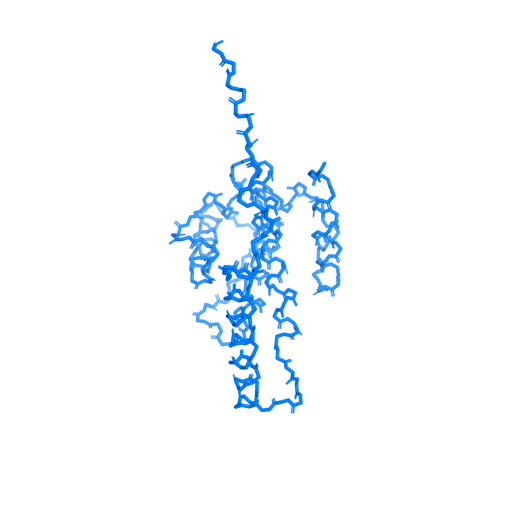58 ? 6.956 11.406 43.367 1.00 61.69 158 ASP A C 1
ATOM 1279 O O . ASP A 1 158 ? 7.926 11.014 44.021 1.00 61.69 158 ASP A O 1
ATOM 1283 N N . VAL A 1 159 ? 6.752 10.962 42.117 1.00 58.22 159 VAL A N 1
ATOM 1284 C CA . VAL A 1 159 ? 7.727 10.112 41.413 1.00 58.22 159 VAL A CA 1
ATOM 1285 C C . VAL A 1 159 ? 8.899 10.978 40.950 1.00 58.22 159 VAL A C 1
ATOM 1287 O O . VAL A 1 159 ? 8.936 11.493 39.834 1.00 58.22 159 VAL A O 1
ATOM 1290 N N . GLN A 1 160 ? 9.891 11.135 41.826 1.00 58.84 160 GLN A N 1
ATOM 1291 C CA . GLN A 1 160 ? 11.197 11.675 41.462 1.00 58.84 160 GLN A CA 1
ATOM 1292 C C . GLN A 1 160 ? 11.910 10.669 40.553 1.00 58.84 160 GLN A C 1
ATOM 1294 O O . GLN A 1 160 ? 12.509 9.701 41.023 1.00 58.84 160 GLN A O 1
ATOM 1299 N N . ILE A 1 161 ? 11.855 10.886 39.238 1.00 62.03 161 ILE A N 1
ATOM 1300 C CA . ILE A 1 161 ? 12.727 10.181 38.297 1.00 62.03 161 ILE A CA 1
ATOM 1301 C C . ILE A 1 161 ? 14.157 10.632 38.613 1.00 62.03 161 ILE A C 1
ATOM 1303 O O . ILE A 1 161 ? 14.565 11.733 38.247 1.00 62.03 161 ILE A O 1
ATOM 1307 N N . GLN A 1 162 ? 14.923 9.801 39.325 1.00 55.97 162 GLN A N 1
ATOM 1308 C CA . GLN A 1 162 ? 16.365 9.991 39.450 1.00 55.97 162 GLN A CA 1
ATOM 1309 C C . GLN A 1 162 ? 16.982 9.774 38.068 1.00 55.97 162 GLN A C 1
ATOM 1311 O O . GLN A 1 162 ? 17.290 8.650 37.676 1.00 55.97 162 GLN A O 1
ATOM 1316 N N . SER A 1 163 ? 17.143 10.854 37.306 1.00 56.75 163 SER A N 1
ATOM 1317 C CA . SER A 1 163 ? 17.945 10.841 36.092 1.00 56.75 163 SER A CA 1
ATOM 1318 C C . SER A 1 163 ? 19.409 10.667 36.493 1.00 56.75 163 SER A C 1
ATOM 1320 O O . SER A 1 163 ? 20.129 11.640 36.724 1.00 56.75 163 SER A O 1
ATOM 1322 N N . VAL A 1 164 ? 19.856 9.421 36.629 1.00 56.09 164 VAL A N 1
ATOM 1323 C CA . VAL A 1 164 ? 21.284 9.115 36.679 1.00 56.09 164 VAL A CA 1
ATOM 1324 C C . VAL A 1 164 ? 21.802 9.275 35.254 1.00 56.09 164 VAL A C 1
ATOM 1326 O O . VAL A 1 164 ? 21.724 8.353 34.448 1.00 56.09 164 VAL A O 1
ATOM 1329 N N . TYR A 1 165 ? 22.280 10.472 34.922 1.00 47.62 165 TYR A N 1
ATOM 1330 C CA . TYR A 1 165 ? 23.097 10.671 33.731 1.00 47.62 165 TYR A CA 1
ATOM 1331 C C . TYR A 1 165 ? 24.528 10.220 34.058 1.00 47.62 165 TYR A C 1
ATOM 1333 O O . TYR A 1 165 ? 25.118 10.765 34.995 1.00 47.62 165 TYR A O 1
ATOM 1341 N N . PRO A 1 166 ? 25.106 9.242 33.338 1.00 63.28 166 PRO A N 1
ATOM 1342 C CA . PRO A 1 166 ? 26.540 9.006 33.400 1.00 63.28 166 PRO A CA 1
ATOM 1343 C C . PRO A 1 166 ? 27.259 10.174 32.708 1.00 63.28 166 PRO A C 1
ATOM 1345 O O . PRO A 1 166 ? 26.898 10.539 31.588 1.00 63.28 166 PRO A O 1
ATOM 1348 N N . LEU A 1 167 ? 28.231 10.762 33.411 1.00 52.75 167 LEU A N 1
ATOM 1349 C CA . LEU A 1 167 ? 29.208 11.720 32.879 1.00 52.75 167 LEU A CA 1
ATOM 1350 C C . LEU A 1 167 ? 30.193 11.036 31.925 1.00 52.75 167 LEU A C 1
ATOM 1352 O O . LEU A 1 167 ? 30.588 9.886 32.228 1.00 52.75 167 LEU A O 1
#

Foldseek 3Di:
DLVVLLVVLLVLCVVVVPVVSVPPSCQCQAADDSVLVLLLVLLCLLCDPVRPDDDDDLPDPDQDPVNSVVSLQSSLVSCCVVVLDVHSDSCLSRNPDDSVSSSVSSSVSSVSSVCVVVLDDPPDDPVRSVVVVVVVVVVVVVVVCVCPDPVNPVDDPPPDPPPPDDD

InterPro domains:
  IPR010604 Plant AUGMIN subunit 7 [PF06694] (6-167)
  IPR029711 HAUS augmin-like complex subunit 7-like [PTHR14352] (1-165)